Protein AF-A0A8C6WYA2-F1 (afdb_monomer_lite)

Foldseek 3Di:
DVVVVPDDDDDDDDDDVPDVCPVVVQVVVCVVVVHHDQWDAPDDDPVSIDGPD

Radius of gyration: 15.08 Å; chains: 1; bounding box: 36×26×37 Å

pLDDT: mean 82.14, std 9.14, range [53.09, 90.81]

Secondary structure (DSSP, 8-state):
-TTTTSPPPP------TTSS-HHHHHHHHHHHHTS---EEE-SSSTT-EEE--

InterPro domains:
  IPR001114 Adenylosuccinate synthetase [PF00709] (2-50)
  IPR001114 Adenylosuccinate synthetase [PTHR11846] (2-50)
  IPR027417 P-loop containing nucleoside triphosphate hydrolase [SSF52540] (2-51)
  IPR042111 Adenylosuccinate synthetase, domain 3 [G3DSA:3.90.170.10] (1-53)

Structure (mmCIF, N/CA/C/O backbone):
data_AF-A0A8C6WYA2-F1
#
_entry.id   AF-A0A8C6WYA2-F1
#
loop_
_atom_site.group_PDB
_atom_site.id
_atom_site.type_symbol
_atom_site.label_atom_id
_atom_site.label_alt_id
_atom_site.label_comp_id
_atom_site.label_asym_id
_atom_site.label_entity_id
_atom_site.label_seq_id
_atom_site.pdbx_PDB_ins_code
_atom_site.Cartn_x
_atom_site.Cartn_y
_atom_site.Cartn_z
_atom_site.occupancy
_atom_site.B_iso_or_equiv
_atom_site.auth_seq_id
_atom_site.auth_comp_id
_atom_site.auth_asym_id
_atom_site.auth_atom_id
_atom_site.pdbx_PDB_model_num
ATOM 1 N N . MET A 1 1 ? -23.976 7.615 12.419 1.00 61.34 1 MET A N 1
ATOM 2 C CA . MET A 1 1 ? -22.626 7.698 11.805 1.00 61.34 1 MET A CA 1
ATOM 3 C C . MET A 1 1 ? -21.621 8.408 12.723 1.00 61.34 1 MET A C 1
ATOM 5 O O . MET A 1 1 ? -20.468 8.562 12.350 1.00 61.34 1 MET A O 1
ATOM 9 N N . ASP A 1 2 ? -22.007 8.765 13.951 1.00 75.31 2 ASP A N 1
ATOM 10 C CA . ASP A 1 2 ? -21.235 9.632 14.859 1.00 75.31 2 ASP A CA 1
ATOM 11 C C . ASP A 1 2 ? -20.014 8.958 15.503 1.00 75.31 2 ASP A C 1
ATOM 13 O O . ASP A 1 2 ? -19.145 9.629 16.049 1.00 75.31 2 ASP A O 1
ATOM 17 N N . VAL A 1 3 ? -19.939 7.625 15.454 1.00 79.06 3 VAL A N 1
ATOM 18 C CA . VAL A 1 3 ? -18.826 6.854 16.032 1.00 79.06 3 VAL A CA 1
ATOM 19 C C . VAL A 1 3 ? -17.573 6.957 15.160 1.00 79.06 3 VAL A C 1
ATOM 21 O O . VAL A 1 3 ? -16.483 7.138 15.688 1.00 79.06 3 VAL A O 1
ATOM 24 N N . LEU A 1 4 ? -17.725 6.933 13.830 1.00 82.44 4 LEU A N 1
ATOM 25 C CA . LEU A 1 4 ? -16.597 6.991 12.890 1.00 82.44 4 LEU A CA 1
ATOM 26 C C . LEU A 1 4 ? -15.911 8.367 12.863 1.00 82.44 4 LEU A C 1
ATOM 28 O O . LEU A 1 4 ? -14.788 8.481 12.402 1.00 82.44 4 LEU A O 1
ATOM 32 N N . GLN A 1 5 ? -16.581 9.419 13.342 1.00 80.75 5 GLN A N 1
ATOM 33 C CA . GLN A 1 5 ? -16.011 10.770 13.415 1.00 80.75 5 GLN A CA 1
ATOM 34 C C . GLN A 1 5 ? -15.105 10.975 14.634 1.00 80.75 5 GLN A C 1
ATOM 36 O O . GLN A 1 5 ? -14.369 11.954 14.687 1.00 80.75 5 GLN A O 1
ATOM 41 N N . LYS A 1 6 ? -15.190 10.084 15.629 1.00 86.94 6 LYS A N 1
ATOM 42 C CA . LYS A 1 6 ? -14.439 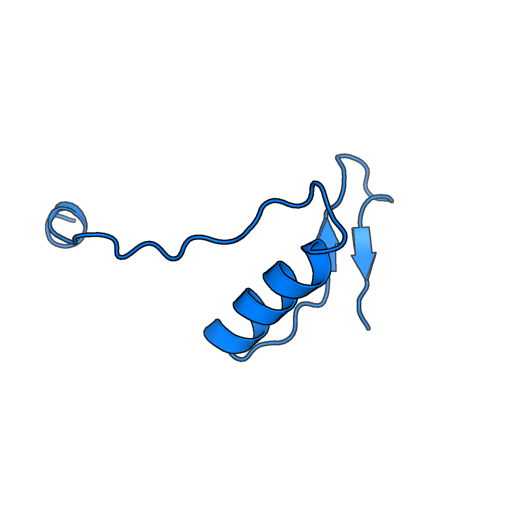10.179 16.888 1.00 86.94 6 LYS A CA 1
ATOM 43 C C . LYS A 1 6 ? -13.186 9.308 16.904 1.00 86.94 6 LYS A C 1
ATOM 45 O O . LYS A 1 6 ? -12.477 9.316 17.904 1.00 86.94 6 LYS A O 1
ATOM 50 N N . VAL A 1 7 ? -12.952 8.525 15.852 1.00 87.94 7 VAL A N 1
ATOM 51 C CA . VAL A 1 7 ? -11.771 7.664 15.770 1.00 87.94 7 VAL A CA 1
ATOM 52 C C . VAL A 1 7 ? -10.557 8.509 15.403 1.00 87.94 7 VAL A C 1
ATOM 54 O O . VAL A 1 7 ? -10.610 9.326 14.484 1.00 87.94 7 VAL A O 1
ATOM 57 N N . GLU A 1 8 ? -9.470 8.311 16.135 1.00 85.88 8 GLU A N 1
ATOM 58 C CA . GLU A 1 8 ? -8.16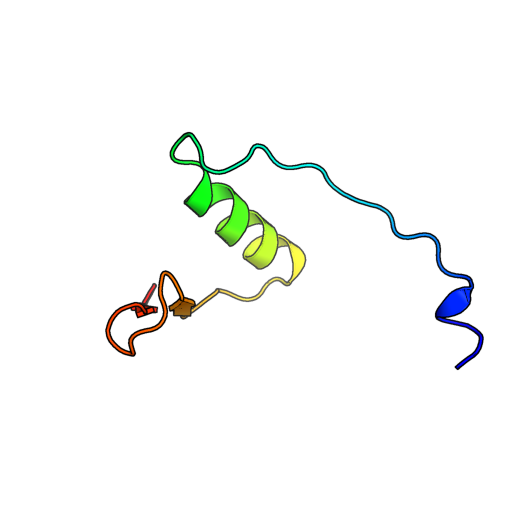1 8.840 15.779 1.00 85.88 8 GLU A CA 1
ATOM 59 C C . GLU A 1 8 ? -7.473 7.812 14.881 1.00 85.88 8 GLU A C 1
ATOM 61 O O . GLU A 1 8 ? -7.450 6.622 15.192 1.00 85.88 8 GLU A O 1
ATOM 66 N N . VAL A 1 9 ? -6.996 8.253 13.719 1.00 88.50 9 VAL A N 1
ATOM 67 C CA . VAL A 1 9 ? -6.352 7.360 12.755 1.00 88.50 9 VAL A CA 1
ATOM 68 C C . VAL A 1 9 ? -4.886 7.222 13.138 1.00 88.50 9 VAL A C 1
ATOM 70 O O . VAL A 1 9 ? -4.139 8.199 13.094 1.00 88.50 9 VAL A O 1
ATOM 73 N N . GLU A 1 10 ? -4.474 6.008 13.484 1.00 89.62 10 GLU A N 1
ATOM 74 C CA . GLU A 1 10 ? -3.062 5.666 13.612 1.00 89.62 10 GLU A CA 1
ATOM 75 C C . GLU A 1 10 ? -2.471 5.472 12.211 1.00 89.62 10 GLU A C 1
ATOM 77 O O . GLU A 1 10 ? -2.949 4.656 11.42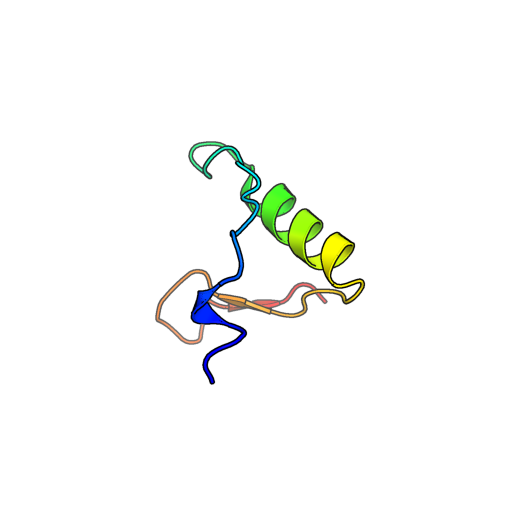2 1.00 89.62 10 GLU A O 1
ATOM 82 N N . TYR A 1 11 ? -1.458 6.272 11.878 1.00 86.56 11 TYR A N 1
ATOM 83 C CA . TYR A 1 11 ? -0.802 6.231 10.574 1.00 86.56 11 TYR A CA 1
ATOM 84 C C . TYR A 1 11 ? 0.561 5.559 10.676 1.00 86.56 11 TYR A C 1
ATOM 86 O O . TYR A 1 11 ? 1.409 5.964 11.471 1.00 86.56 11 TYR A O 1
ATOM 94 N N . GLU A 1 12 ? 0.817 4.619 9.774 1.00 82.44 12 GLU A N 1
ATOM 95 C CA . GLU A 1 12 ? 2.160 4.110 9.517 1.00 82.44 12 GLU A CA 1
ATOM 96 C C . GLU A 1 12 ? 2.811 4.867 8.353 1.00 82.44 12 GLU A C 1
ATOM 98 O O . GLU A 1 12 ? 2.194 5.126 7.317 1.00 82.44 12 GLU A O 1
ATOM 103 N N . THR A 1 13 ? 4.077 5.252 8.528 1.00 83.12 13 THR A N 1
ATOM 104 C CA . THR A 1 13 ? 4.834 6.004 7.518 1.00 83.12 13 THR A CA 1
ATOM 105 C C . THR A 1 13 ? 5.765 5.074 6.755 1.00 83.12 13 THR A C 1
ATOM 107 O O . THR A 1 13 ? 6.652 4.455 7.340 1.00 83.12 13 THR A O 1
ATOM 110 N N . PHE A 1 14 ? 5.621 5.046 5.431 1.00 79.56 14 PHE A N 1
ATOM 111 C CA . PHE A 1 14 ? 6.470 4.256 4.540 1.00 79.56 14 PHE A CA 1
ATOM 112 C C . PHE A 1 14 ? 7.364 5.149 3.675 1.00 79.56 14 PHE A C 1
ATOM 114 O O . PHE A 1 14 ? 6.951 6.243 3.275 1.00 79.56 14 PHE A O 1
ATOM 121 N N . PRO A 1 15 ? 8.589 4.700 3.340 1.00 78.88 15 PRO A N 1
ATOM 122 C CA . PRO A 1 15 ? 9.429 5.407 2.386 1.00 78.88 15 PRO A CA 1
ATOM 123 C C . PRO A 1 15 ? 8.781 5.385 0.996 1.00 78.88 15 PRO A C 1
ATOM 125 O O . PRO A 1 15 ? 8.392 4.331 0.492 1.00 78.88 15 PRO A O 1
ATOM 128 N N . GLY A 1 16 ? 8.694 6.550 0.353 1.00 75.94 16 GLY A N 1
ATOM 129 C CA . GLY A 1 16 ? 8.169 6.658 -1.009 1.00 75.94 16 GLY A CA 1
ATOM 130 C C . GLY A 1 16 ? 9.022 5.919 -2.051 1.00 75.94 16 GLY A C 1
ATOM 131 O O . GLY A 1 16 ? 10.218 5.699 -1.875 1.00 75.94 16 GLY A O 1
ATOM 132 N N . TRP A 1 17 ? 8.409 5.610 -3.190 1.00 69.75 17 TRP A N 1
ATOM 133 C CA . TRP A 1 17 ? 8.934 4.813 -4.316 1.00 69.75 17 TRP A CA 1
ATOM 134 C C . TRP A 1 17 ? 9.983 5.513 -5.203 1.00 69.75 17 TRP A C 1
ATOM 136 O O . TRP A 1 17 ? 10.171 5.148 -6.359 1.00 69.75 17 TRP A O 1
ATOM 146 N N . LYS A 1 18 ? 10.706 6.521 -4.691 1.00 64.00 18 LYS A N 1
ATOM 147 C CA . LYS A 1 18 ? 11.882 7.074 -5.404 1.00 64.00 18 LYS A CA 1
ATOM 148 C C . LYS A 1 18 ? 13.054 6.076 -5.486 1.00 64.00 18 LYS A C 1
ATOM 150 O O . LYS A 1 18 ? 13.996 6.323 -6.229 1.00 64.00 18 LYS A O 1
ATOM 155 N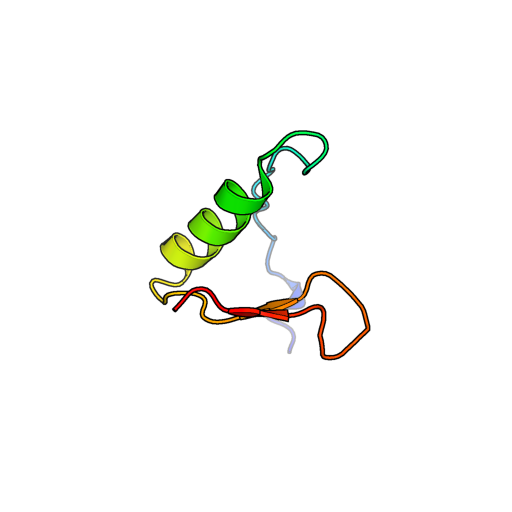 N . ALA A 1 19 ? 12.982 4.980 -4.733 1.00 53.0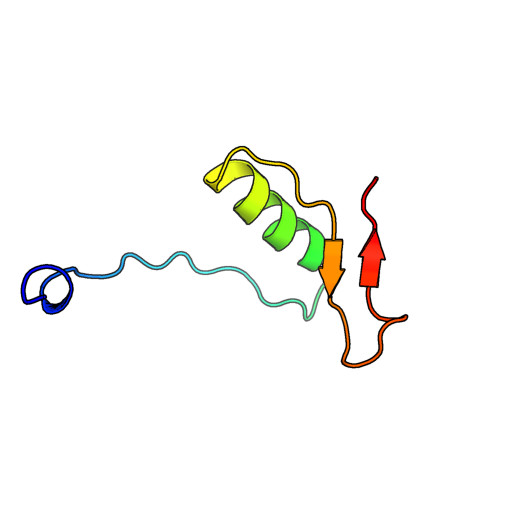9 19 ALA A N 1
ATOM 156 C CA . ALA A 1 19 ? 13.799 3.773 -4.845 1.00 53.09 19 ALA A CA 1
ATOM 157 C C . ALA A 1 19 ? 12.854 2.564 -5.018 1.00 53.09 19 ALA A C 1
ATOM 159 O O . ALA A 1 19 ? 11.657 2.732 -4.793 1.00 53.09 19 ALA A O 1
ATOM 160 N N . ASP A 1 20 ? 13.358 1.380 -5.394 1.00 57.28 20 ASP A N 1
ATOM 161 C CA . ASP A 1 20 ? 12.617 0.121 -5.662 1.00 57.28 20 ASP A CA 1
ATOM 162 C C . ASP A 1 20 ? 11.814 -0.451 -4.457 1.00 57.28 20 ASP A C 1
ATOM 164 O O . ASP A 1 20 ? 11.910 -1.622 -4.095 1.00 57.28 20 ASP A O 1
ATOM 168 N N . THR A 1 21 ? 11.006 0.367 -3.784 1.00 59.09 21 THR A N 1
ATOM 169 C CA . THR A 1 21 ? 10.239 0.033 -2.578 1.00 59.09 21 THR A CA 1
ATOM 170 C C . THR A 1 21 ? 8.769 -0.264 -2.869 1.00 59.09 21 THR A C 1
ATOM 172 O O . THR A 1 21 ? 8.020 -0.579 -1.944 1.00 59.09 21 THR A O 1
ATOM 175 N N . SER A 1 22 ? 8.337 -0.232 -4.135 1.00 68.50 22 SER A N 1
ATOM 176 C CA . SER A 1 22 ? 6.962 -0.570 -4.541 1.00 68.50 22 SER A CA 1
ATOM 177 C C . SER A 1 22 ? 6.556 -1.984 -4.101 1.00 68.50 22 SER A C 1
ATOM 179 O O . SER A 1 22 ? 5.430 -2.191 -3.653 1.00 68.50 22 SER A O 1
ATOM 181 N N . ALA A 1 23 ? 7.496 -2.934 -4.116 1.00 72.38 23 ALA A N 1
ATOM 182 C CA . ALA A 1 23 ? 7.282 -4.294 -3.621 1.00 72.38 23 ALA A CA 1
ATOM 183 C C . ALA A 1 23 ? 7.063 -4.364 -2.097 1.00 72.38 23 ALA A C 1
ATOM 185 O O . ALA A 1 23 ? 6.324 -5.228 -1.627 1.00 72.38 23 ALA A O 1
ATOM 186 N N . ASN A 1 24 ? 7.665 -3.455 -1.321 1.00 79.50 24 ASN A N 1
ATOM 187 C CA . ASN A 1 24 ? 7.503 -3.432 0.136 1.00 79.50 24 ASN A CA 1
ATOM 188 C C . ASN A 1 24 ? 6.101 -2.967 0.533 1.00 79.50 24 ASN A C 1
ATOM 190 O O . ASN A 1 24 ? 5.527 -3.506 1.472 1.00 79.50 24 ASN A O 1
ATOM 194 N N . TYR A 1 25 ? 5.535 -2.011 -0.208 1.00 83.56 25 TYR A N 1
ATOM 195 C CA . TYR A 1 25 ? 4.181 -1.525 0.045 1.00 83.56 25 TYR A CA 1
ATOM 196 C C . TYR A 1 25 ? 3.117 -2.584 -0.278 1.00 83.56 25 TYR A C 1
ATOM 198 O O . TYR A 1 25 ? 2.197 -2.794 0.505 1.00 83.56 25 TYR A O 1
ATOM 206 N N . ILE A 1 26 ? 3.284 -3.313 -1.388 1.00 84.56 26 ILE A N 1
ATOM 207 C CA . ILE A 1 26 ? 2.402 -4.434 -1.754 1.00 84.56 26 ILE A CA 1
ATOM 208 C C . ILE A 1 26 ? 2.441 -5.515 -0.662 1.00 84.56 26 ILE A C 1
ATOM 210 O O . ILE A 1 26 ? 1.392 -5.918 -0.171 1.00 84.56 26 ILE A O 1
ATOM 214 N N . ARG A 1 27 ? 3.641 -5.911 -0.213 1.00 85.25 27 ARG A N 1
ATOM 215 C CA . ARG A 1 27 ? 3.810 -6.905 0.862 1.00 85.25 27 ARG A CA 1
ATOM 216 C C . ARG A 1 27 ? 3.238 -6.456 2.202 1.00 85.25 27 ARG A C 1
ATOM 218 O O . ARG A 1 27 ? 2.727 -7.288 2.942 1.00 85.25 27 ARG A O 1
ATOM 225 N N . PHE A 1 28 ? 3.341 -5.169 2.528 1.00 87.50 28 PHE A N 1
ATOM 226 C CA . PHE A 1 28 ? 2.735 -4.622 3.740 1.00 87.50 28 PHE A CA 1
ATOM 227 C C . PHE A 1 28 ? 1.217 -4.833 3.727 1.00 87.50 28 PHE A C 1
ATOM 229 O O . PHE A 1 28 ? 0.678 -5.405 4.668 1.00 87.50 28 PHE A O 1
ATOM 236 N N . ILE A 1 29 ? 0.555 -4.475 2.623 1.00 87.44 29 ILE A N 1
ATOM 237 C CA . ILE A 1 29 ? -0.896 -4.652 2.469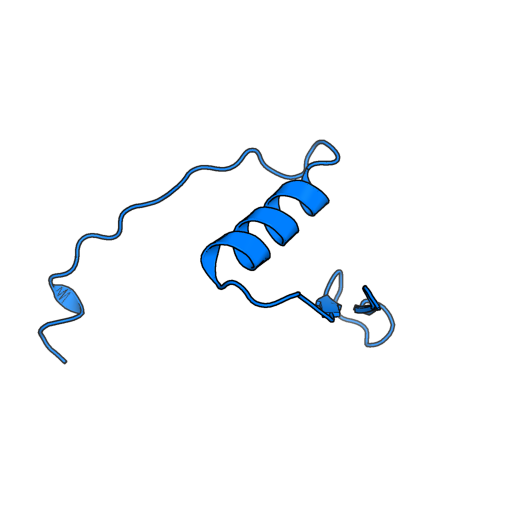 1.00 87.44 29 ILE A CA 1
ATOM 238 C C . ILE A 1 29 ? -1.284 -6.139 2.508 1.00 87.44 29 ILE A C 1
ATOM 240 O O . ILE A 1 29 ? -2.256 -6.500 3.166 1.00 87.44 29 ILE A O 1
ATOM 244 N N . GLU A 1 30 ? -0.533 -7.013 1.830 1.00 88.56 30 GLU A N 1
ATOM 245 C CA . GLU A 1 30 ? -0.796 -8.461 1.851 1.00 88.56 30 GLU A CA 1
ATOM 246 C C . GLU A 1 30 ? -0.686 -9.054 3.258 1.00 88.56 30 GLU A C 1
ATOM 248 O O . GLU A 1 30 ? -1.507 -9.891 3.631 1.00 88.56 30 GLU A O 1
ATOM 253 N N . ASN A 1 31 ? 0.302 -8.617 4.043 1.00 89.31 31 ASN A N 1
ATOM 254 C CA . ASN A 1 31 ? 0.499 -9.087 5.411 1.00 89.31 31 ASN A CA 1
ATOM 255 C C . ASN A 1 31 ? -0.563 -8.546 6.376 1.00 89.31 31 ASN A C 1
ATOM 257 O O . ASN A 1 31 ? -1.010 -9.294 7.240 1.00 89.31 31 ASN A O 1
ATOM 261 N N . ASP A 1 32 ? -0.962 -7.280 6.228 1.00 89.50 32 ASP A N 1
ATOM 262 C CA . ASP A 1 32 ? -1.965 -6.637 7.085 1.00 89.50 32 ASP A CA 1
ATOM 263 C C . ASP A 1 32 ? -3.366 -7.237 6.869 1.00 89.50 32 ASP A C 1
ATOM 265 O O . ASP A 1 32 ? -4.079 -7.565 7.815 1.00 89.50 32 ASP A O 1
ATOM 269 N N . ILE A 1 33 ? -3.732 -7.478 5.605 1.00 90.44 33 ILE A N 1
ATOM 270 C CA . ILE A 1 33 ? -5.034 -8.049 5.228 1.00 90.44 33 ILE A CA 1
ATOM 271 C C . ILE A 1 33 ? -5.023 -9.589 5.308 1.00 90.44 33 ILE A C 1
ATOM 273 O O . ILE A 1 33 ? -6.073 -10.216 5.461 1.00 90.44 33 ILE A O 1
ATOM 277 N N . GLY A 1 34 ? -3.852 -10.222 5.185 1.00 90.25 34 GLY A N 1
ATOM 278 C CA . GLY A 1 34 ? -3.694 -11.680 5.133 1.00 90.25 34 GLY A CA 1
ATOM 279 C C . GLY A 1 34 ? -4.167 -12.314 3.818 1.00 90.25 34 GLY A C 1
ATOM 280 O O . GLY A 1 34 ? -4.405 -13.522 3.765 1.00 90.25 34 GLY A O 1
ATOM 281 N N . VAL A 1 35 ? -4.339 -11.516 2.758 1.00 90.56 35 VAL A N 1
ATOM 282 C CA . VAL A 1 35 ? -4.847 -11.954 1.448 1.00 90.56 35 VAL A CA 1
ATOM 283 C C . VAL A 1 35 ? -3.870 -11.531 0.347 1.00 90.56 35 VAL A C 1
ATOM 285 O O . VAL A 1 35 ? -3.491 -10.360 0.304 1.00 90.56 35 VAL A O 1
ATOM 288 N N . PRO A 1 36 ? -3.487 -12.438 -0.574 1.00 88.62 36 PRO A N 1
ATOM 289 C CA . PRO A 1 36 ? -2.550 -12.114 -1.644 1.00 88.62 36 PRO A CA 1
ATOM 290 C C . PRO A 1 36 ? -3.168 -11.177 -2.692 1.00 88.62 36 PRO A C 1
ATOM 292 O O . PRO A 1 36 ? -4.309 -11.357 -3.134 1.00 88.62 36 PRO A O 1
ATOM 295 N N . ILE A 1 37 ? -2.385 -10.202 -3.147 1.00 89.38 37 ILE A N 1
ATOM 296 C CA . ILE A 1 37 ? -2.765 -9.237 -4.174 1.00 89.38 37 ILE A CA 1
ATOM 297 C C . ILE A 1 37 ? -2.547 -9.863 -5.548 1.00 89.38 37 ILE A C 1
ATOM 299 O O . ILE A 1 37 ? -1.433 -10.178 -5.956 1.00 89.38 37 ILE A O 1
ATOM 303 N N . LYS A 1 38 ? -3.635 -9.991 -6.309 1.00 90.81 38 LYS A N 1
ATOM 304 C CA . LYS A 1 38 ? -3.585 -10.555 -7.663 1.00 90.81 38 LYS A CA 1
ATOM 305 C C . LYS A 1 38 ? -3.222 -9.531 -8.742 1.00 90.81 38 LYS A C 1
ATOM 307 O O . LYS A 1 38 ? -2.577 -9.884 -9.728 1.00 90.81 38 LYS A O 1
ATOM 312 N N . TRP A 1 39 ? -3.660 -8.284 -8.575 1.00 89.69 39 TRP A N 1
ATOM 313 C CA . TRP A 1 39 ? -3.598 -7.253 -9.611 1.00 89.69 39 TRP A CA 1
ATOM 314 C C . TRP A 1 39 ? -3.098 -5.923 -9.052 1.00 89.69 39 TRP A C 1
ATOM 316 O O . TRP A 1 39 ? -3.639 -5.432 -8.064 1.00 89.69 39 TRP A O 1
ATOM 326 N N . VAL A 1 40 ? -2.124 -5.312 -9.730 1.00 89.19 40 VAL A N 1
ATOM 327 C CA . VAL A 1 40 ? -1.579 -3.991 -9.384 1.00 89.19 40 VAL A CA 1
ATOM 328 C C . VAL A 1 40 ? -1.710 -3.052 -10.582 1.00 89.19 40 VAL A C 1
ATOM 330 O O . VAL A 1 40 ? -1.115 -3.285 -11.634 1.00 89.19 40 VAL A O 1
ATOM 333 N N . GLY A 1 41 ? -2.500 -1.987 -10.430 1.00 88.94 41 GLY A N 1
ATOM 334 C CA . GLY A 1 41 ? -2.658 -0.953 -11.454 1.00 88.94 41 GLY A CA 1
ATOM 335 C C . GLY A 1 41 ? -1.520 0.063 -11.400 1.00 88.94 41 GLY A C 1
ATOM 336 O O . GLY A 1 41 ? -1.348 0.741 -10.391 1.00 88.94 41 GLY A O 1
ATOM 337 N N . VAL A 1 42 ? -0.758 0.185 -12.488 1.00 87.00 42 VAL A N 1
ATOM 338 C CA . VAL A 1 42 ? 0.404 1.094 -12.598 1.00 87.00 42 VAL A CA 1
ATOM 339 C C . VAL A 1 42 ? 0.179 2.251 -13.576 1.00 87.00 42 VAL A C 1
ATOM 341 O O . VAL A 1 42 ? 1.072 3.061 -13.810 1.00 87.00 42 VAL A O 1
ATOM 344 N N . GLY A 1 43 ? -1.016 2.357 -14.158 1.00 86.69 43 GLY A N 1
ATOM 345 C CA . GLY A 1 43 ? -1.354 3.393 -15.128 1.00 86.69 43 GLY A CA 1
ATOM 346 C C . GLY A 1 43 ? -2.838 3.405 -15.484 1.00 86.69 43 GLY A C 1
ATOM 347 O O . GLY A 1 43 ? -3.629 2.641 -14.940 1.00 86.69 43 GLY A O 1
ATOM 348 N N . LYS A 1 44 ? -3.222 4.309 -16.392 1.00 84.56 44 LYS A N 1
ATOM 349 C CA . LYS A 1 44 ? -4.629 4.528 -16.773 1.00 84.56 44 LYS A CA 1
ATOM 350 C C . LYS A 1 44 ? -5.157 3.507 -17.781 1.00 84.56 44 LYS A C 1
ATOM 352 O O . LYS A 1 44 ? -6.365 3.294 -17.843 1.00 84.56 44 LYS A O 1
ATOM 357 N N . SER A 1 45 ? -4.278 2.936 -18.603 1.00 88.31 45 SER A N 1
ATOM 358 C CA . SER A 1 45 ? -4.679 2.007 -19.657 1.00 88.31 45 SER A CA 1
ATOM 359 C C . SER A 1 45 ? -4.939 0.609 -19.107 1.00 88.31 45 SER A C 1
ATOM 361 O O . SER A 1 45 ? -4.412 0.226 -18.064 1.00 88.31 45 SER A O 1
ATOM 363 N N . ARG A 1 46 ? -5.719 -0.190 -19.841 1.00 82.12 46 ARG A N 1
ATOM 364 C CA . ARG A 1 46 ? -6.040 -1.570 -19.446 1.00 82.12 46 ARG A CA 1
ATOM 365 C C . ARG A 1 46 ? -4.805 -2.473 -19.437 1.00 82.12 46 ARG A C 1
ATOM 367 O O . ARG A 1 46 ? -4.734 -3.390 -18.627 1.00 82.12 46 ARG A O 1
ATOM 374 N N . GLU A 1 47 ? -3.839 -2.198 -20.306 1.00 84.44 47 GLU A N 1
ATOM 375 C CA . GLU A 1 47 ? -2.537 -2.862 -20.327 1.00 84.44 47 GLU A CA 1
ATOM 376 C C . GLU A 1 47 ? -1.629 -2.467 -19.153 1.00 84.44 47 GLU A C 1
ATOM 378 O O . GLU A 1 47 ? -0.663 -3.167 -18.867 1.00 84.44 47 GLU A O 1
ATOM 383 N N . CYS A 1 48 ? -1.940 -1.389 -18.424 1.00 85.00 48 CYS A N 1
ATOM 384 C CA . CYS A 1 48 ? -1.173 -0.948 -17.259 1.00 85.00 48 CYS A CA 1
ATOM 385 C C . CYS A 1 48 ? -1.585 -1.694 -15.978 1.00 85.00 48 CYS A C 1
ATOM 387 O O . CYS A 1 48 ? -1.752 -1.086 -14.918 1.00 85.00 48 CYS A O 1
ATOM 389 N N . MET A 1 49 ? -1.758 -3.009 -16.087 1.00 85.50 49 MET A N 1
ATOM 390 C CA . MET A 1 49 ? -2.144 -3.907 -15.004 1.00 85.50 49 MET A CA 1
ATOM 391 C C . MET A 1 49 ? -1.102 -5.016 -14.881 1.00 85.50 49 MET A C 1
ATOM 393 O O . MET A 1 49 ? -0.904 -5.795 -15.811 1.00 85.50 49 MET A O 1
ATOM 397 N N . ILE A 1 50 ? -0.449 -5.103 -13.725 1.00 87.38 50 ILE A N 1
ATOM 398 C CA . ILE A 1 50 ? 0.486 -6.182 -13.402 1.00 87.38 50 ILE A CA 1
ATOM 399 C C . ILE A 1 50 ? -0.308 -7.306 -12.738 1.00 87.38 50 ILE A C 1
ATOM 401 O O . ILE A 1 50 ? -0.968 -7.079 -11.722 1.00 87.38 50 ILE A O 1
ATOM 405 N N . GLN A 1 51 ? -0.243 -8.507 -13.313 1.00 87.81 51 GLN A N 1
ATOM 406 C CA . GLN A 1 51 ? -0.762 -9.727 -12.699 1.00 87.81 51 GLN A CA 1
ATOM 407 C C . GLN A 1 51 ? 0.368 -10.422 -11.932 1.00 87.81 51 GLN A C 1
ATOM 409 O O . GLN A 1 51 ? 1.415 -10.700 -12.511 1.00 87.81 51 GLN A O 1
ATOM 414 N N . MET A 1 52 ? 0.160 -10.694 -10.642 1.00 82.56 52 MET A N 1
ATOM 415 C CA . MET A 1 52 ? 1.182 -11.296 -9.772 1.00 82.56 52 MET A CA 1
ATOM 416 C C . MET A 1 52 ? 1.246 -12.830 -9.896 1.00 82.56 52 MET A C 1
ATOM 418 O O . MET A 1 52 ? 2.322 -13.402 -9.731 1.00 82.56 52 MET A O 1
ATOM 422 N N . PHE A 1 53 ? 0.111 -13.486 -10.183 1.00 80.56 53 PHE A N 1
ATOM 423 C CA . PHE A 1 53 ? -0.032 -14.938 -10.377 1.00 80.56 53 PHE A CA 1
ATOM 424 C C . PHE A 1 53 ? -1.342 -15.305 -11.097 1.00 80.56 53 PHE A C 1
ATOM 426 O O . PHE A 1 53 ? -2.306 -14.493 -11.101 1.00 80.56 53 PHE A O 1
#

Organism: NCBI:txid47308

Sequence (53 aa):
MDVLQKVEVEYETFPGWKADTSANYIRFIENDIGVPIKWVGVGKSRECMIQMF